Protein AF-A0A972NZD3-F1 (afdb_monomer)

Structure (mmCIF, N/CA/C/O backbone):
data_AF-A0A972NZD3-F1
#
_entry.id   AF-A0A972NZD3-F1
#
loop_
_atom_site.group_PDB
_atom_site.id
_atom_site.type_symbol
_atom_site.label_atom_id
_atom_site.label_alt_id
_atom_site.label_comp_id
_atom_site.label_asym_id
_atom_site.label_entity_id
_atom_site.label_seq_id
_atom_site.pdbx_PDB_ins_code
_atom_site.Cartn_x
_atom_site.Cartn_y
_atom_site.Cartn_z
_atom_site.occupancy
_atom_site.B_iso_or_equiv
_atom_site.auth_seq_id
_atom_site.auth_comp_id
_atom_site.auth_asym_id
_atom_site.auth_atom_id
_atom_site.pdbx_PDB_model_num
ATOM 1 N N . MET A 1 1 ? 12.465 -4.661 4.656 1.00 93.00 1 MET A N 1
ATOM 2 C CA . MET A 1 1 ? 11.122 -4.348 5.184 1.00 93.00 1 MET A CA 1
ATOM 3 C C . MET A 1 1 ? 11.305 -3.654 6.515 1.00 93.00 1 MET A C 1
ATOM 5 O O . MET A 1 1 ? 12.222 -4.024 7.238 1.00 93.00 1 MET A O 1
ATOM 9 N N . TRP A 1 2 ? 10.501 -2.634 6.793 1.00 97.81 2 TRP A N 1
ATOM 10 C CA . TRP A 1 2 ? 10.535 -1.872 8.036 1.00 97.81 2 TRP A CA 1
ATOM 11 C C . TRP A 1 2 ? 9.146 -1.901 8.651 1.00 97.81 2 TRP A C 1
ATOM 13 O O . TRP A 1 2 ? 8.172 -1.587 7.967 1.00 97.81 2 TRP A O 1
ATOM 23 N N . VAL A 1 3 ? 9.095 -2.257 9.926 1.00 97.81 3 VAL A N 1
ATOM 24 C CA . VAL A 1 3 ? 7.877 -2.387 10.721 1.00 97.81 3 VAL A CA 1
ATOM 25 C C . VAL A 1 3 ? 8.036 -1.490 11.942 1.00 97.81 3 VAL A C 1
ATOM 27 O O . VAL A 1 3 ? 9.115 -1.451 12.538 1.00 97.81 3 VAL A O 1
ATOM 30 N N . ASP A 1 4 ? 6.992 -0.745 12.285 1.00 97.56 4 ASP A N 1
ATOM 31 C CA . ASP A 1 4 ? 6.966 0.052 13.504 1.00 97.56 4 ASP A CA 1
ATOM 32 C C . ASP A 1 4 ? 6.907 -0.859 14.739 1.00 97.56 4 ASP A C 1
ATOM 34 O O . ASP A 1 4 ? 6.088 -1.770 14.820 1.00 97.56 4 ASP A O 1
ATOM 38 N N . ALA A 1 5 ? 7.780 -0.621 15.717 1.00 97.88 5 ALA A N 1
ATOM 39 C CA . ALA A 1 5 ? 7.956 -1.535 16.847 1.00 97.88 5 ALA A CA 1
ATOM 40 C C . ALA A 1 5 ? 6.817 -1.484 17.882 1.00 97.88 5 ALA A C 1
ATOM 42 O O . ALA A 1 5 ? 6.729 -2.381 18.718 1.00 97.88 5 ALA A O 1
ATOM 43 N N . GLN A 1 6 ? 5.984 -0.439 17.869 1.00 97.31 6 GLN A N 1
ATOM 44 C CA . GLN A 1 6 ? 4.889 -0.274 18.831 1.00 97.31 6 GLN A CA 1
ATOM 45 C C . GLN A 1 6 ? 3.565 -0.779 18.259 1.00 97.31 6 GLN A C 1
ATOM 47 O O . GLN A 1 6 ? 2.819 -1.481 18.936 1.00 97.31 6 GLN A O 1
ATOM 52 N N . SER A 1 7 ? 3.282 -0.416 17.011 1.00 95.94 7 SER A N 1
ATOM 53 C CA . SER A 1 7 ? 2.028 -0.724 16.320 1.00 95.94 7 SER A CA 1
ATOM 54 C C . SER A 1 7 ? 2.095 -1.981 15.456 1.00 95.94 7 SER A C 1
ATOM 56 O O . SER A 1 7 ? 1.054 -2.488 15.050 1.00 95.94 7 SER A O 1
ATOM 58 N N . PHE A 1 8 ? 3.301 -2.487 15.173 1.00 96.00 8 PHE A N 1
ATOM 59 C CA . PHE A 1 8 ? 3.552 -3.594 14.247 1.00 96.00 8 PHE A CA 1
ATOM 60 C C . PHE A 1 8 ? 3.071 -3.330 12.810 1.00 96.00 8 PHE A C 1
ATOM 62 O O . PHE A 1 8 ? 2.886 -4.267 12.036 1.00 96.00 8 PHE A O 1
ATOM 69 N N . LEU A 1 9 ? 2.890 -2.060 12.434 1.00 97.69 9 LEU A N 1
ATOM 70 C CA . LEU A 1 9 ? 2.479 -1.665 11.089 1.00 97.69 9 LEU A CA 1
ATOM 71 C C . LEU A 1 9 ? 3.679 -1.550 10.150 1.00 97.69 9 LEU A C 1
ATOM 73 O O . LEU A 1 9 ? 4.750 -1.069 10.528 1.00 97.69 9 LEU A O 1
ATOM 77 N N . ASP A 1 10 ? 3.481 -1.944 8.897 1.00 96.94 10 ASP A N 1
ATOM 78 C CA . ASP A 1 10 ? 4.473 -1.767 7.844 1.00 96.94 10 ASP A CA 1
ATOM 79 C C . ASP A 1 10 ? 4.694 -0.279 7.572 1.00 96.94 10 ASP A C 1
ATOM 81 O O . ASP A 1 10 ? 3.776 0.457 7.250 1.00 96.94 10 ASP A O 1
ATOM 85 N N . VAL A 1 11 ? 5.931 0.194 7.639 1.00 97.62 11 VAL A N 1
ATOM 86 C CA . VAL A 1 11 ? 6.228 1.612 7.357 1.00 97.62 11 VAL A CA 1
ATOM 87 C C . VAL A 1 11 ? 6.852 1.761 5.979 1.00 97.62 11 VAL A C 1
ATOM 89 O O . VAL A 1 11 ? 6.651 2.753 5.273 1.00 97.62 11 VAL A O 1
ATOM 92 N N . LYS A 1 12 ? 7.641 0.762 5.579 1.00 97.12 12 LYS A N 1
ATOM 93 C CA . LYS A 1 12 ? 8.396 0.794 4.334 1.00 97.12 12 LYS A CA 1
ATOM 94 C C . LYS A 1 12 ? 8.734 -0.609 3.870 1.00 97.12 12 LYS A C 1
ATOM 96 O O . LYS A 1 12 ? 9.008 -1.506 4.670 1.00 97.12 12 LYS A O 1
ATOM 101 N N . TYR A 1 13 ? 8.880 -0.773 2.569 1.00 96.94 13 TYR A N 1
ATOM 102 C CA . TYR A 1 13 ? 9.664 -1.863 2.018 1.00 96.94 13 TYR A CA 1
ATOM 103 C C . TYR A 1 13 ? 10.441 -1.390 0.796 1.00 96.94 13 TYR A C 1
ATOM 105 O O . TYR A 1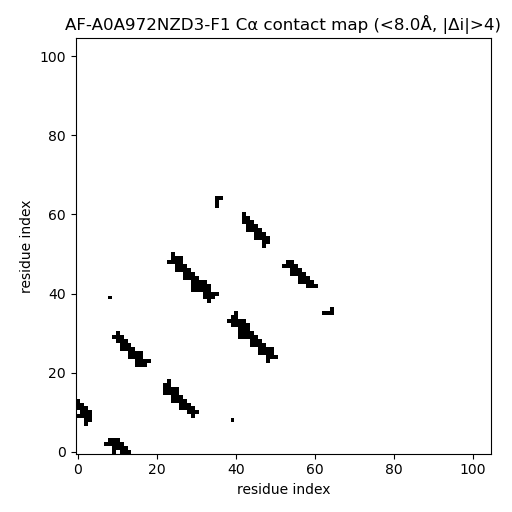 13 ? 10.049 -0.453 0.106 1.00 96.94 13 TYR A O 1
ATOM 113 N N . ASP A 1 14 ? 11.559 -2.056 0.551 1.00 96.31 14 ASP A N 1
ATOM 114 C CA . ASP A 1 14 ? 12.405 -1.804 -0.600 1.00 96.31 14 ASP A CA 1
ATOM 115 C C . ASP A 1 14 ? 12.395 -3.091 -1.423 1.00 96.31 14 ASP A C 1
ATOM 117 O O . ASP A 1 14 ? 12.424 -4.192 -0.865 1.00 96.31 14 ASP A O 1
ATOM 121 N N . ARG A 1 15 ? 12.323 -2.951 -2.743 1.00 94.44 15 ARG A N 1
ATOM 122 C CA . ARG A 1 15 ? 12.417 -4.060 -3.691 1.00 94.44 15 ARG A CA 1
ATOM 123 C C . ARG A 1 15 ? 13.373 -3.705 -4.814 1.00 94.44 15 ARG A C 1
ATOM 125 O O . ARG A 1 15 ? 13.454 -2.548 -5.225 1.00 94.44 15 ARG A O 1
ATOM 132 N N . GLU A 1 16 ? 14.051 -4.703 -5.354 1.00 95.00 16 GLU A N 1
ATOM 133 C CA . GLU A 1 16 ? 14.805 -4.530 -6.589 1.00 95.00 16 GLU A CA 1
ATOM 134 C C . GLU A 1 16 ? 13.871 -4.649 -7.796 1.00 95.00 16 GLU A C 1
ATOM 136 O O . GLU A 1 16 ? 12.984 -5.501 -7.847 1.00 95.00 16 GLU A O 1
ATOM 141 N N . ALA A 1 17 ? 14.064 -3.776 -8.778 1.00 92.50 17 ALA A N 1
ATOM 142 C CA . ALA A 1 17 ? 13.362 -3.806 -10.050 1.00 92.50 17 ALA A CA 1
ATOM 143 C C . ALA A 1 17 ? 14.355 -3.608 -11.197 1.00 92.50 17 ALA A C 1
ATOM 145 O O . ALA A 1 17 ? 15.445 -3.063 -11.017 1.00 92.50 17 ALA A O 1
ATOM 146 N N . ARG A 1 18 ? 13.977 -4.027 -12.407 1.00 92.38 18 ARG A N 1
ATOM 147 C CA . ARG A 1 18 ? 14.767 -3.732 -13.607 1.00 92.38 18 ARG A CA 1
ATOM 148 C C . ARG A 1 18 ? 14.452 -2.319 -14.080 1.00 92.38 18 ARG A C 1
ATOM 150 O O . ARG A 1 18 ? 13.334 -2.047 -14.506 1.00 92.38 18 ARG A O 1
ATOM 157 N N . GLY A 1 19 ? 15.438 -1.434 -14.003 1.00 89.44 19 GLY A N 1
ATOM 158 C CA . GLY A 1 19 ? 15.390 -0.117 -14.620 1.00 89.44 19 GLY A CA 1
ATOM 159 C C . GLY A 1 19 ? 16.028 -0.116 -16.017 1.00 89.44 19 GLY A C 1
ATOM 160 O O . GLY A 1 19 ? 16.698 -1.078 -16.400 1.00 89.44 19 GLY A O 1
ATOM 161 N N . PRO A 1 20 ? 15.899 0.988 -16.776 1.00 87.44 20 PRO A N 1
ATOM 162 C CA . PRO A 1 20 ? 16.471 1.103 -18.123 1.00 87.44 20 PRO A CA 1
ATOM 163 C C . PRO A 1 20 ? 18.002 0.980 -18.187 1.00 87.44 20 PRO A C 1
ATOM 165 O O . PRO A 1 20 ? 18.545 0.670 -19.240 1.00 87.44 20 PRO A O 1
ATOM 168 N N . ARG A 1 21 ? 18.707 1.253 -17.079 1.00 89.75 21 ARG A N 1
ATOM 169 C CA . ARG A 1 21 ? 20.182 1.235 -16.992 1.00 89.75 21 ARG A CA 1
ATOM 170 C C . ARG A 1 21 ? 20.723 0.136 -16.070 1.00 89.75 21 ARG A C 1
ATOM 172 O O . ARG A 1 21 ? 21.878 0.204 -15.667 1.00 89.75 21 ARG A O 1
ATOM 179 N N . GLY A 1 22 ? 19.893 -0.843 -15.709 1.00 92.31 22 GLY A N 1
ATOM 180 C CA . GLY A 1 22 ? 20.244 -1.905 -14.766 1.00 92.31 22 GLY A CA 1
ATOM 181 C C . GLY A 1 22 ? 19.313 -1.969 -13.552 1.00 92.31 22 GLY A C 1
ATOM 182 O O . GLY A 1 22 ? 18.267 -1.311 -13.541 1.00 92.31 22 GLY A O 1
ATOM 183 N N . PRO A 1 23 ? 19.653 -2.793 -12.548 1.00 93.75 23 PRO A N 1
ATOM 184 C CA . PRO A 1 23 ? 18.872 -2.927 -11.325 1.00 93.75 23 PRO A CA 1
ATOM 185 C C . PRO A 1 23 ? 18.716 -1.587 -10.603 1.00 93.75 23 PRO A C 1
ATOM 187 O O . PRO A 1 23 ? 19.663 -0.809 -10.494 1.00 93.75 23 PRO A O 1
ATOM 190 N N . VAL A 1 24 ? 17.513 -1.320 -10.105 1.00 94.50 24 VAL A N 1
ATOM 191 C CA . VAL A 1 24 ? 17.198 -0.146 -9.288 1.00 94.50 24 VAL A CA 1
ATOM 192 C C . VAL A 1 24 ? 16.452 -0.573 -8.034 1.00 94.50 24 VAL A C 1
ATOM 194 O O . VAL A 1 24 ? 15.640 -1.497 -8.068 1.00 94.50 24 VAL A O 1
ATOM 197 N N . THR A 1 25 ? 16.684 0.132 -6.932 1.00 95.00 25 THR A N 1
ATOM 198 C CA . THR A 1 25 ? 15.905 -0.046 -5.705 1.00 95.00 25 THR A CA 1
ATOM 199 C C . THR A 1 25 ? 14.661 0.830 -5.763 1.00 95.00 25 THR A C 1
ATOM 201 O O . THR A 1 25 ? 14.747 2.061 -5.797 1.00 95.00 25 THR A O 1
ATOM 204 N N . VAL A 1 26 ? 13.496 0.193 -5.767 1.00 95.00 26 VAL A N 1
ATOM 205 C CA . VAL A 1 26 ? 12.203 0.847 -5.586 1.00 95.00 26 VAL A CA 1
ATOM 206 C C . VAL A 1 26 ? 11.867 0.810 -4.106 1.00 95.00 26 VAL A C 1
ATOM 208 O O . VAL A 1 26 ? 11.800 -0.258 -3.505 1.00 95.00 26 VAL A O 1
ATOM 211 N N . GLN A 1 27 ? 11.657 1.984 -3.534 1.00 96.12 27 GLN A N 1
ATOM 212 C CA . GLN A 1 27 ? 11.195 2.162 -2.171 1.00 96.12 27 GLN A CA 1
ATOM 213 C C . GLN A 1 27 ? 9.694 2.411 -2.187 1.00 96.12 27 GLN A C 1
ATOM 215 O O . GLN A 1 27 ? 9.204 3.188 -3.006 1.00 96.12 27 GLN A O 1
ATOM 220 N N . VAL A 1 28 ? 8.985 1.772 -1.267 1.00 96.81 28 VAL A N 1
ATOM 221 C CA . VAL A 1 28 ? 7.559 1.978 -1.041 1.00 96.81 28 VAL A CA 1
ATOM 222 C C . VAL A 1 28 ? 7.337 2.310 0.423 1.00 96.81 28 VAL A C 1
ATOM 224 O O . VAL A 1 28 ? 7.864 1.620 1.294 1.00 96.81 28 VAL A O 1
ATOM 227 N N . LYS A 1 29 ? 6.585 3.373 0.688 1.00 97.19 29 LYS A N 1
ATOM 228 C CA . LYS A 1 29 ? 6.231 3.857 2.020 1.00 97.19 29 LYS A CA 1
ATOM 229 C C . LYS A 1 29 ? 4.725 3.790 2.201 1.00 97.19 29 LYS A C 1
ATOM 231 O O . LYS A 1 29 ? 3.981 4.112 1.274 1.00 97.19 29 LYS A O 1
ATOM 236 N N . TYR A 1 30 ? 4.310 3.428 3.404 1.00 98.12 30 TYR A N 1
ATOM 237 C CA . TYR A 1 30 ? 2.913 3.390 3.808 1.00 98.12 30 TYR A CA 1
ATOM 238 C C . TYR A 1 30 ? 2.658 4.473 4.852 1.00 98.12 30 TYR A C 1
ATOM 240 O O . TYR A 1 30 ? 3.470 4.681 5.756 1.00 98.12 30 TYR A O 1
ATOM 248 N N . SER A 1 31 ? 1.554 5.196 4.710 1.00 97.56 31 SER A N 1
ATOM 249 C CA . SER A 1 31 ? 1.163 6.263 5.630 1.00 97.56 31 SER A CA 1
ATOM 250 C C . SER A 1 31 ? -0.355 6.456 5.642 1.00 97.56 31 SER A C 1
ATOM 252 O O . SER A 1 31 ? -1.083 5.812 4.883 1.00 97.56 31 SER A O 1
ATOM 254 N N . ASP A 1 32 ? -0.833 7.335 6.530 1.00 97.56 32 ASP A N 1
ATOM 255 C CA . ASP A 1 32 ? -2.265 7.589 6.751 1.00 97.56 32 ASP A CA 1
ATOM 256 C C . ASP A 1 32 ? -3.027 6.301 7.111 1.00 97.56 32 ASP A C 1
ATOM 258 O O . ASP A 1 32 ? -4.001 5.927 6.463 1.00 97.56 32 ASP A O 1
ATOM 262 N N . TYR A 1 33 ? -2.526 5.569 8.110 1.00 98.06 33 TYR A N 1
ATOM 263 C CA . TYR A 1 33 ? -3.195 4.372 8.613 1.00 98.06 33 TYR A CA 1
ATOM 264 C C . TYR A 1 33 ? -4.522 4.732 9.278 1.00 98.06 33 TYR A C 1
ATOM 266 O O . TYR A 1 33 ? -4.579 5.638 10.112 1.00 98.06 33 TYR A O 1
ATOM 274 N N . LYS A 1 34 ? -5.583 4.011 8.910 1.00 97.38 34 LYS A N 1
ATOM 275 C CA . LYS A 1 34 ? -6.923 4.169 9.480 1.00 97.38 34 LYS A CA 1
ATOM 276 C C . LYS A 1 34 ? -7.469 2.826 9.916 1.00 97.38 34 LYS A C 1
ATOM 278 O O . LYS A 1 34 ? -7.239 1.815 9.253 1.00 97.38 34 LYS A O 1
ATOM 283 N N . ASP A 1 35 ? -8.229 2.856 11.003 1.00 97.19 35 ASP A N 1
ATOM 284 C CA . ASP A 1 35 ? -9.027 1.718 11.430 1.00 97.19 35 ASP A CA 1
ATOM 285 C C . ASP A 1 35 ? -10.225 1.548 10.490 1.00 97.19 35 ASP A C 1
ATOM 287 O O . ASP A 1 35 ? -11.022 2.470 10.298 1.00 97.19 35 ASP A O 1
ATOM 291 N N . VAL A 1 36 ? -10.327 0.372 9.883 1.00 97.06 36 VAL A N 1
ATOM 292 C CA . VAL A 1 36 ? -11.469 -0.052 9.081 1.00 97.06 36 VAL A CA 1
ATOM 293 C C . VAL A 1 36 ? -11.918 -1.389 9.650 1.00 97.06 36 VAL A C 1
ATOM 295 O O . VAL A 1 36 ? -11.235 -2.392 9.477 1.00 97.06 36 VAL A O 1
ATOM 298 N N . GLU A 1 37 ? -13.033 -1.381 10.381 1.00 95.44 37 GLU A N 1
ATOM 299 C CA . GLU A 1 37 ? -13.606 -2.554 11.066 1.00 95.44 37 GLU A CA 1
ATOM 300 C C . GLU A 1 37 ? -12.566 -3.346 11.892 1.00 95.44 37 GLU A C 1
ATOM 302 O O . GLU A 1 37 ? -12.551 -4.576 11.889 1.00 95.44 37 GLU A O 1
ATOM 307 N N . GLY A 1 38 ? -11.672 -2.641 12.599 1.00 94.44 38 GLY A N 1
ATOM 308 C CA . GLY A 1 38 ? -10.630 -3.247 13.434 1.00 94.44 38 GLY A CA 1
ATOM 309 C C . GLY A 1 38 ? -9.335 -3.623 12.705 1.00 94.44 38 GLY A C 1
ATOM 310 O O . GLY A 1 38 ? -8.416 -4.143 13.341 1.00 94.44 38 GLY A O 1
ATOM 311 N N . LEU A 1 39 ? -9.228 -3.365 11.396 1.00 96.12 39 LEU A N 1
ATOM 312 C CA . LEU A 1 39 ? -7.990 -3.520 10.633 1.00 96.12 39 LEU A CA 1
ATOM 313 C C . LEU A 1 39 ? -7.343 -2.159 10.364 1.00 96.1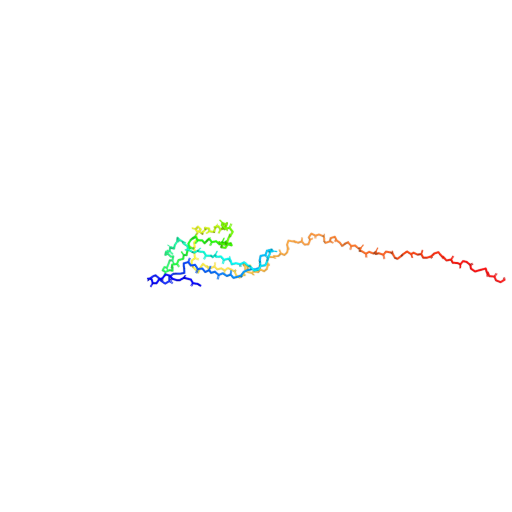2 39 LEU A C 1
ATOM 315 O O . LEU A 1 39 ? -7.971 -1.249 9.829 1.00 96.12 39 LEU A O 1
ATOM 319 N N . GLN A 1 40 ? -6.055 -2.040 10.679 1.00 97.44 40 GLN A N 1
ATOM 320 C CA . GLN A 1 40 ? -5.254 -0.860 10.359 1.00 97.44 40 G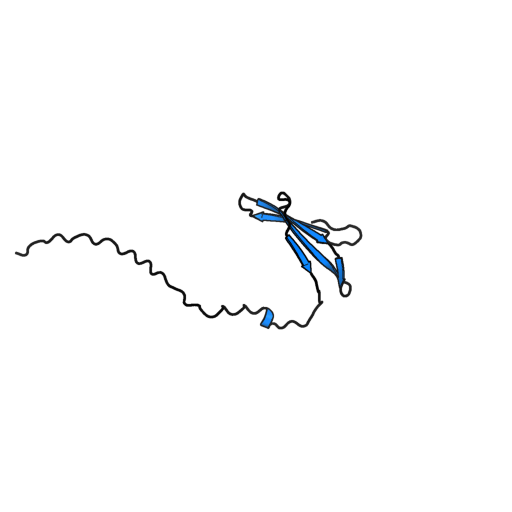LN A CA 1
ATOM 321 C C . GLN A 1 40 ? -4.800 -0.914 8.896 1.00 97.44 40 GLN A C 1
ATOM 323 O O . GLN A 1 40 ? -3.960 -1.737 8.528 1.00 97.44 40 GLN A O 1
ATOM 328 N N . ILE A 1 41 ? -5.346 -0.033 8.058 1.00 97.69 41 ILE A N 1
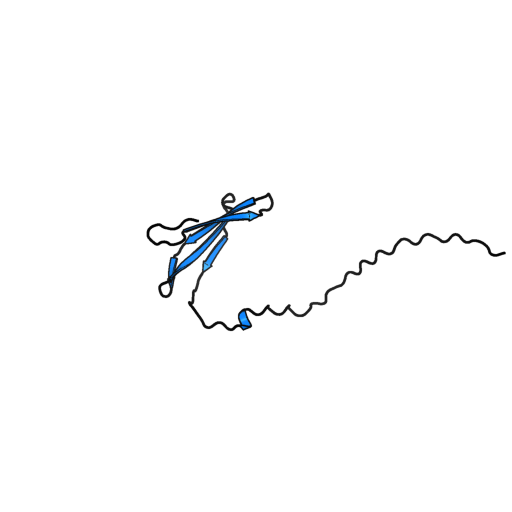ATOM 329 C CA . ILE A 1 41 ? -5.111 -0.019 6.607 1.00 97.69 41 ILE A CA 1
ATOM 330 C C . ILE A 1 41 ? -4.451 1.304 6.208 1.00 97.69 41 ILE A C 1
ATOM 332 O O . ILE A 1 41 ? -4.958 2.356 6.598 1.00 97.69 41 ILE A O 1
ATOM 336 N N . PRO A 1 42 ? -3.357 1.300 5.422 1.00 98.06 42 PRO A N 1
ATOM 337 C CA . PRO A 1 42 ? -2.752 2.534 4.933 1.00 98.06 42 PRO A CA 1
ATOM 338 C C . PRO A 1 42 ? -3.617 3.157 3.836 1.00 98.06 42 PRO A C 1
ATOM 340 O O . PRO A 1 42 ? -3.929 2.498 2.847 1.00 98.06 42 PRO A O 1
ATOM 343 N N . PHE A 1 43 ? -3.974 4.435 3.972 1.00 98.38 43 PHE A N 1
ATOM 344 C CA . PHE A 1 43 ? -4.720 5.176 2.945 1.00 98.38 43 PHE A CA 1
ATOM 345 C C . PHE A 1 43 ? -3.804 5.926 1.974 1.00 98.38 43 PHE A C 1
ATOM 347 O O . PHE A 1 43 ? -4.264 6.433 0.950 1.00 98.38 43 PHE A O 1
ATOM 354 N N . THR A 1 44 ? -2.505 5.987 2.261 1.00 98.19 44 THR A N 1
ATOM 355 C CA . THR A 1 44 ? -1.500 6.553 1.365 1.00 98.19 44 THR A CA 1
ATOM 356 C C . THR A 1 44 ? -0.365 5.561 1.141 1.00 98.19 44 THR A C 1
ATOM 358 O O . THR A 1 44 ? 0.233 5.045 2.085 1.00 98.19 44 THR A O 1
ATOM 361 N N . ILE A 1 45 ? -0.044 5.324 -0.131 1.00 98.06 45 ILE A N 1
ATOM 362 C CA . ILE A 1 45 ? 1.094 4.506 -0.550 1.00 98.06 45 ILE A CA 1
ATOM 363 C C . ILE A 1 45 ? 1.946 5.339 -1.499 1.00 98.06 45 ILE A C 1
ATOM 365 O O . ILE A 1 45 ? 1.483 5.752 -2.559 1.00 98.06 45 ILE A O 1
ATOM 369 N N . GLU A 1 46 ? 3.199 5.580 -1.137 1.00 97.12 46 GLU A N 1
ATOM 370 C CA . GLU A 1 46 ? 4.153 6.284 -1.993 1.00 97.12 46 GLU A CA 1
ATOM 371 C C . GLU A 1 46 ? 5.208 5.306 -2.487 1.00 97.12 46 GLU A C 1
ATOM 373 O O . GLU A 1 46 ? 5.840 4.628 -1.683 1.00 97.12 46 GLU A O 1
ATOM 378 N N . SER A 1 47 ? 5.424 5.229 -3.797 1.00 96.06 47 SER A N 1
ATOM 379 C CA . SER A 1 47 ? 6.403 4.320 -4.394 1.00 96.06 47 SER A CA 1
ATOM 380 C C . SER A 1 47 ? 7.291 5.037 -5.398 1.00 96.06 47 SER A C 1
ATOM 382 O O . SER A 1 47 ? 6.821 5.865 -6.164 1.00 96.06 47 SER A O 1
ATOM 384 N N . GLY A 1 48 ? 8.587 4.744 -5.412 1.00 94.19 48 GLY A N 1
ATOM 385 C CA . GLY A 1 48 ? 9.505 5.401 -6.338 1.00 94.19 48 GLY A CA 1
ATOM 386 C C . GLY A 1 48 ? 10.903 4.812 -6.303 1.00 94.19 48 GLY A C 1
ATOM 387 O O . GLY A 1 48 ? 11.267 4.075 -5.387 1.00 94.19 48 GLY A O 1
ATOM 388 N N . VAL A 1 49 ? 11.710 5.133 -7.314 1.00 93.25 49 VAL A N 1
ATOM 389 C CA . VAL A 1 49 ? 13.128 4.755 -7.314 1.00 93.25 49 VAL A CA 1
ATOM 390 C C . VAL A 1 49 ? 13.834 5.579 -6.242 1.00 93.25 49 VAL A C 1
ATOM 392 O O . VAL A 1 49 ? 13.878 6.804 -6.338 1.00 93.25 49 VAL A O 1
ATOM 395 N N . ALA A 1 50 ? 14.415 4.910 -5.244 1.00 85.38 50 ALA A N 1
ATOM 396 C CA . ALA A 1 50 ? 14.968 5.555 -4.052 1.00 85.38 50 ALA A CA 1
ATOM 397 C C . ALA A 1 50 ? 16.005 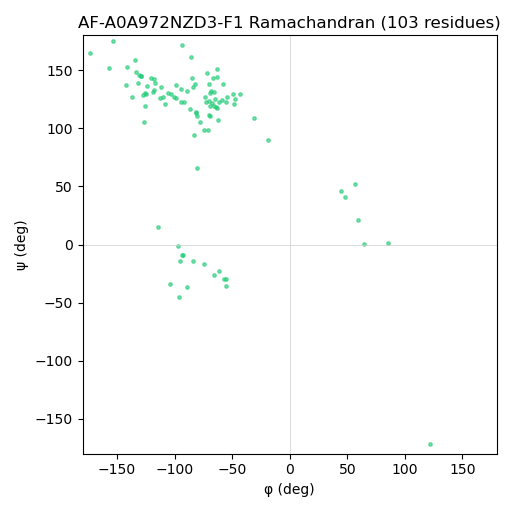6.647 -4.386 1.00 85.38 50 ALA A C 1
ATOM 399 O O . ALA A 1 50 ? 16.041 7.689 -3.740 1.00 85.38 50 ALA A O 1
ATOM 400 N N . ALA A 1 51 ? 16.807 6.432 -5.434 1.00 81.62 51 ALA A N 1
ATOM 401 C CA . ALA A 1 51 ? 17.838 7.367 -5.887 1.00 81.62 51 ALA A CA 1
ATOM 402 C C . ALA A 1 51 ? 17.326 8.493 -6.811 1.00 81.62 51 ALA A C 1
ATOM 404 O O . ALA A 1 51 ? 18.056 9.444 -7.069 1.00 81.62 51 ALA A O 1
ATOM 405 N N . ALA A 1 52 ? 16.108 8.388 -7.356 1.00 81.31 52 ALA A N 1
ATOM 406 C CA . ALA A 1 52 ? 15.625 9.288 -8.408 1.00 81.31 52 ALA A CA 1
ATOM 407 C C . ALA A 1 52 ? 14.835 10.499 -7.884 1.00 81.31 52 ALA A C 1
ATOM 409 O O . ALA A 1 52 ? 14.479 11.371 -8.676 1.00 81.31 52 ALA A O 1
ATOM 410 N N . GLY A 1 53 ? 14.508 10.539 -6.586 1.00 76.06 53 GLY A N 1
ATOM 411 C CA . GLY A 1 53 ? 13.773 11.642 -5.950 1.00 76.06 53 GLY A CA 1
ATOM 412 C C . GLY A 1 53 ? 12.330 11.846 -6.437 1.00 76.06 53 GLY A C 1
ATOM 413 O O . GLY A 1 53 ? 11.656 12.752 -5.959 1.00 76.06 53 GLY A O 1
ATOM 414 N N . LYS A 1 54 ? 11.848 11.021 -7.374 1.00 85.25 54 LYS A N 1
ATOM 415 C CA . LYS A 1 54 ? 10.468 11.009 -7.870 1.00 85.25 54 LYS A CA 1
ATOM 416 C C . LYS A 1 54 ? 9.735 9.796 -7.309 1.00 85.25 54 LYS A C 1
ATOM 418 O O . LYS A 1 54 ? 10.243 8.675 -7.408 1.00 85.25 54 LYS A O 1
ATOM 423 N N . SER A 1 55 ? 8.549 10.031 -6.761 1.00 91.62 55 SER A N 1
ATOM 424 C CA . SER A 1 55 ? 7.629 9.002 -6.288 1.00 91.62 55 SER A CA 1
ATOM 425 C C . SER A 1 55 ? 6.233 9.222 -6.859 1.00 91.62 55 SER A C 1
ATOM 427 O O . SER A 1 55 ? 5.783 10.354 -7.029 1.00 91.62 55 SER A O 1
ATOM 429 N N . ASP A 1 56 ? 5.555 8.116 -7.129 1.00 95.12 56 ASP A N 1
ATOM 430 C CA . ASP A 1 56 ? 4.131 8.062 -7.400 1.00 95.12 56 ASP A CA 1
ATOM 431 C C . ASP A 1 56 ? 3.397 7.885 -6.072 1.00 95.12 56 ASP A C 1
ATOM 433 O O . ASP A 1 56 ? 3.761 7.030 -5.257 1.00 95.12 56 ASP A O 1
ATOM 437 N N . LYS A 1 57 ? 2.360 8.694 -5.856 1.00 96.50 57 LYS A N 1
ATOM 438 C CA . LYS A 1 57 ? 1.508 8.641 -4.668 1.00 96.50 57 LYS A CA 1
ATOM 439 C C . LYS A 1 57 ? 0.141 8.076 -5.038 1.00 96.50 57 LYS A C 1
ATOM 441 O O . LYS A 1 57 ? -0.566 8.652 -5.860 1.00 96.50 57 LYS A O 1
ATOM 446 N N . LEU A 1 58 ? -0.234 6.976 -4.396 1.00 97.62 58 LEU A N 1
ATOM 447 C CA . LEU A 1 58 ? -1.571 6.398 -4.420 1.00 97.62 58 LEU A CA 1
ATOM 448 C C . LEU A 1 58 ? -2.317 6.828 -3.155 1.00 97.62 58 LEU A C 1
ATOM 450 O O . LEU A 1 58 ? -1.838 6.599 -2.044 1.00 97.62 58 LEU A O 1
ATOM 454 N N . THR A 1 59 ? -3.496 7.418 -3.331 1.00 98.00 59 THR A N 1
ATOM 455 C CA . THR A 1 59 ? -4.418 7.749 -2.240 1.00 98.00 59 THR A CA 1
ATOM 456 C C . THR A 1 59 ? -5.668 6.894 -2.369 1.00 98.00 59 THR A C 1
ATOM 458 O O . THR A 1 59 ? -6.293 6.851 -3.426 1.00 98.00 59 THR A O 1
ATOM 461 N N . ILE A 1 60 ? -6.011 6.195 -1.293 1.00 97.81 60 ILE A N 1
ATOM 462 C CA . ILE A 1 60 ? -7.211 5.373 -1.191 1.00 97.81 60 ILE A CA 1
ATOM 463 C C . ILE A 1 60 ? -8.293 6.229 -0.541 1.00 97.81 60 ILE A C 1
ATOM 465 O O . ILE A 1 60 ? -8.102 6.751 0.551 1.00 97.81 60 ILE A O 1
ATOM 469 N N . GLU A 1 61 ? -9.428 6.391 -1.214 1.00 97.31 61 GLU A N 1
ATOM 470 C CA . GLU A 1 61 ? -10.534 7.211 -0.700 1.00 97.31 61 GLU A CA 1
ATOM 471 C C . GLU A 1 61 ? -11.508 6.398 0.154 1.00 97.31 61 GLU A C 1
ATOM 473 O O . GLU A 1 61 ? -12.029 6.883 1.157 1.00 97.31 61 GLU A O 1
ATOM 478 N N . LYS A 1 62 ? -11.748 5.143 -0.237 1.00 95.25 62 LYS A N 1
ATOM 479 C CA . LYS A 1 62 ? -12.714 4.263 0.414 1.00 95.25 62 LYS A CA 1
ATOM 480 C C . LYS A 1 62 ? -12.194 2.836 0.469 1.00 95.25 62 LYS A C 1
ATOM 482 O O . LYS A 1 62 ? -11.707 2.305 -0.526 1.00 95.25 62 LYS A O 1
ATOM 487 N N . VAL A 1 63 ? -12.392 2.211 1.624 1.00 96.81 63 VAL A N 1
ATOM 488 C CA . VAL A 1 63 ? -12.186 0.780 1.840 1.00 96.81 63 VAL A CA 1
ATOM 489 C C . VAL A 1 63 ? -13.511 0.166 2.287 1.00 96.81 63 VAL A C 1
ATOM 491 O O . VAL A 1 63 ? -14.307 0.803 2.974 1.00 96.81 63 VAL A O 1
ATOM 494 N N . SER A 1 64 ? -13.790 -1.053 1.844 1.00 94.81 64 SER A N 1
ATOM 495 C CA . SER A 1 64 ? -14.929 -1.851 2.298 1.00 94.81 64 SER A CA 1
ATOM 496 C C . SER A 1 64 ? -14.427 -3.267 2.509 1.00 94.81 64 SER A C 1
ATOM 498 O O . SER A 1 64 ? -13.774 -3.812 1.617 1.00 94.81 64 SER A O 1
ATOM 500 N N . LEU A 1 65 ? -14.669 -3.828 3.691 1.00 95.31 65 LEU A N 1
ATOM 501 C CA . LEU A 1 65 ? -14.163 -5.144 4.050 1.00 95.31 65 LEU A CA 1
ATOM 502 C C . LEU A 1 65 ? -15.206 -6.210 3.753 1.00 95.31 65 LEU A C 1
ATOM 504 O O . LEU A 1 65 ? -16.387 -6.048 4.042 1.00 95.31 65 LEU A O 1
ATOM 508 N N . ASN A 1 66 ? -14.747 -7.286 3.116 1.00 94.00 66 ASN A N 1
ATOM 509 C CA . ASN A 1 66 ? -15.571 -8.419 2.698 1.00 94.00 66 ASN A CA 1
ATOM 510 C C . ASN A 1 66 ? -16.913 -8.030 2.036 1.00 94.00 66 ASN A C 1
ATOM 512 O O . ASN A 1 66 ? -17.944 -8.616 2.380 1.00 94.00 66 ASN A O 1
ATOM 516 N N . PRO A 1 67 ? -16.949 -7.063 1.092 1.00 94.81 67 PRO A N 1
ATOM 517 C CA . PRO A 1 67 ? -18.170 -6.826 0.341 1.00 94.81 67 PRO A CA 1
ATOM 518 C C . PRO A 1 67 ? -18.500 -8.082 -0.483 1.00 94.81 67 PRO A C 1
ATOM 520 O O . PRO A 1 67 ? -17.584 -8.800 -0.893 1.00 94.81 67 PRO A O 1
ATOM 523 N N . PRO A 1 68 ? -19.780 -8.358 -0.770 1.00 94.69 68 PRO A N 1
ATOM 524 C CA . PRO A 1 68 ? -20.124 -9.398 -1.730 1.00 94.69 68 PRO A CA 1
ATOM 525 C C . PRO A 1 68 ? -19.490 -9.057 -3.086 1.00 94.69 68 PRO A C 1
ATOM 527 O O . PRO A 1 68 ? -19.698 -7.965 -3.618 1.00 94.69 68 PRO A O 1
ATOM 530 N N . LEU A 1 69 ? -18.705 -9.986 -3.628 1.00 93.75 69 LEU A N 1
ATOM 531 C CA . LEU A 1 69 ? -18.077 -9.873 -4.942 1.00 93.75 69 LEU A CA 1
ATOM 532 C C . LEU A 1 69 ? -18.611 -10.988 -5.835 1.00 93.75 69 LEU A C 1
ATOM 534 O O . LEU A 1 69 ? -18.678 -12.141 -5.420 1.00 93.75 69 LEU A O 1
ATOM 538 N N . ASP A 1 70 ? -19.004 -10.623 -7.049 1.00 94.44 70 ASP A N 1
ATOM 539 C CA . ASP A 1 70 ? -19.474 -11.569 -8.055 1.00 94.44 70 ASP A CA 1
ATOM 540 C C . ASP A 1 70 ? -18.278 -12.185 -8.799 1.00 94.44 70 ASP A C 1
ATOM 542 O O . ASP A 1 70 ? -17.364 -11.461 -9.207 1.00 94.44 70 ASP A O 1
ATOM 546 N N . ASP A 1 71 ? -18.291 -13.502 -9.019 1.00 91.81 71 ASP A N 1
ATOM 547 C CA . ASP A 1 71 ? -17.217 -14.222 -9.726 1.00 91.81 71 ASP A CA 1
ATOM 548 C C . ASP A 1 71 ? -16.977 -13.666 -11.141 1.00 91.81 71 ASP A C 1
ATOM 550 O O . ASP A 1 71 ? -15.848 -13.654 -11.644 1.00 91.81 71 ASP A O 1
ATOM 554 N N . GLY A 1 72 ? -18.029 -13.130 -11.769 1.00 91.31 72 GLY A N 1
ATOM 555 C CA . GLY A 1 72 ? -17.992 -12.442 -13.052 1.00 91.31 72 GLY A CA 1
ATOM 556 C C . GLY A 1 72 ? -17.001 -11.278 -13.096 1.00 91.31 72 GLY A C 1
ATOM 557 O O . GLY A 1 72 ? -16.411 -11.031 -14.149 1.00 91.31 72 GLY A O 1
ATOM 558 N N . MET A 1 73 ? -16.735 -10.605 -11.970 1.00 89.94 73 MET A N 1
ATOM 559 C CA . MET A 1 73 ? -15.779 -9.488 -11.892 1.00 89.94 73 MET A CA 1
ATOM 560 C C . MET A 1 73 ? -14.331 -9.911 -12.158 1.00 89.94 73 MET A C 1
ATOM 562 O O . MET A 1 73 ? -13.524 -9.102 -12.612 1.00 89.94 73 MET A O 1
ATOM 566 N N . PHE A 1 74 ? -14.004 -11.176 -11.893 1.00 92.94 74 PHE A N 1
ATOM 567 C CA . PHE A 1 74 ? -12.676 -11.746 -12.119 1.00 92.94 74 PHE A CA 1
ATOM 568 C C . PHE A 1 74 ? -12.579 -12.494 -13.449 1.00 92.94 74 PHE A C 1
ATOM 570 O O . PHE A 1 74 ? -11.509 -12.998 -13.805 1.00 92.94 74 PHE A O 1
ATOM 577 N N . THR A 1 75 ? -13.679 -12.571 -14.207 1.00 92.19 75 THR A N 1
ATOM 578 C CA . THR A 1 75 ? -13.628 -13.125 -15.556 1.00 92.19 75 THR A CA 1
ATOM 579 C C . THR A 1 75 ? -12.733 -12.256 -16.422 1.00 92.19 75 THR A C 1
ATOM 581 O O . THR A 1 75 ? -12.670 -11.032 -16.284 1.00 92.19 75 THR A O 1
ATOM 584 N N . ARG A 1 76 ? -11.992 -12.900 -17.328 1.00 88.00 76 ARG A N 1
ATOM 585 C CA . ARG A 1 76 ? -11.155 -12.174 -18.275 1.00 88.00 76 ARG A CA 1
ATOM 586 C C . ARG A 1 76 ? -12.055 -11.181 -19.014 1.00 88.00 76 ARG A C 1
ATOM 588 O O . ARG A 1 76 ? -13.012 -11.641 -19.643 1.00 88.00 76 ARG A O 1
ATOM 595 N N . PRO A 1 77 ? -11.760 -9.867 -18.981 1.00 82.94 77 PRO A N 1
ATOM 596 C CA . PRO A 1 77 ? -12.546 -8.915 -19.739 1.00 82.94 77 PRO A CA 1
ATOM 597 C C . PRO A 1 77 ? -12.552 -9.396 -21.184 1.00 82.94 77 PRO A C 1
ATOM 599 O O . PRO A 1 77 ? -11.492 -9.715 -21.742 1.00 82.94 77 PRO A O 1
ATOM 602 N N . GLY A 1 78 ? -13.752 -9.537 -21.754 1.00 77.56 78 GLY A N 1
ATOM 603 C CA . GLY A 1 78 ? -13.895 -9.933 -23.145 1.00 77.56 78 GLY A CA 1
ATOM 604 C C . GLY A 1 78 ? -12.975 -9.049 -23.975 1.00 77.56 78 GLY A C 1
ATOM 605 O O . GLY A 1 78 ? -12.968 -7.829 -23.795 1.00 77.56 78 GLY A O 1
ATOM 606 N N . SER A 1 79 ? -12.147 -9.657 -24.832 1.00 64.62 79 SER A N 1
ATOM 607 C CA . SER A 1 79 ? -11.397 -8.882 -25.818 1.00 64.62 79 SER A CA 1
ATOM 608 C C . SER A 1 79 ? -12.403 -7.933 -26.461 1.00 64.62 79 SER A C 1
ATOM 610 O O . SER A 1 79 ? -13.416 -8.446 -26.951 1.00 64.62 79 SER A O 1
ATOM 612 N N . PRO A 1 80 ? -12.184 -6.603 -26.479 1.00 60.12 80 PRO A N 1
ATOM 613 C CA . PRO A 1 80 ? -13.001 -5.744 -27.322 1.00 60.12 80 PRO A CA 1
ATOM 614 C C . PRO A 1 80 ? -13.011 -6.410 -28.695 1.00 60.12 80 PRO A C 1
ATOM 616 O O . PRO A 1 80 ? -11.941 -6.761 -29.209 1.00 60.12 80 PRO A O 1
ATOM 619 N N . GLY A 1 81 ? -14.214 -6.752 -29.167 1.00 54.12 81 GLY A N 1
ATOM 620 C CA . GLY A 1 81 ? -14.416 -7.646 -30.301 1.00 54.12 81 GLY A CA 1
ATOM 621 C C . GLY A 1 81 ? -13.444 -7.303 -31.418 1.00 54.12 81 GLY A C 1
ATOM 622 O O . GLY A 1 81 ? -13.285 -6.129 -31.745 1.00 54.12 81 GLY A O 1
ATOM 623 N N . ARG A 1 82 ? -12.748 -8.334 -31.910 1.00 52.69 82 ARG A N 1
ATOM 624 C CA . ARG A 1 82 ? -11.768 -8.340 -33.003 1.00 52.69 82 ARG A CA 1
ATOM 625 C C . ARG A 1 82 ? -11.897 -7.098 -33.897 1.00 52.69 82 ARG A C 1
ATOM 627 O O . ARG A 1 82 ? -12.615 -7.124 -34.891 1.00 52.69 82 ARG A O 1
ATOM 634 N N . ARG A 1 83 ? -11.186 -6.008 -33.577 1.00 58.84 83 ARG A N 1
ATOM 635 C CA . ARG A 1 83 ? -10.894 -5.004 -34.605 1.00 58.84 83 ARG A CA 1
ATOM 636 C C . ARG A 1 83 ? -10.040 -5.748 -35.615 1.00 58.84 83 ARG A C 1
ATOM 638 O O . ARG A 1 83 ? -9.008 -6.291 -35.227 1.00 58.84 83 ARG A O 1
ATOM 645 N N . ASN A 1 84 ? -10.551 -5.868 -36.837 1.00 60.81 84 ASN A N 1
ATOM 646 C CA . ASN A 1 84 ? -9.957 -6.597 -37.952 1.00 60.81 84 ASN A CA 1
ATOM 647 C C . ASN A 1 84 ? -8.428 -6.574 -37.874 1.00 60.81 84 ASN A C 1
ATOM 649 O O . ASN A 1 84 ? -7.804 -5.531 -38.059 1.00 60.81 84 ASN A O 1
ATOM 653 N N . SER A 1 85 ? -7.835 -7.722 -37.553 1.00 57.75 85 SER A N 1
ATOM 654 C CA . SER A 1 85 ? -6.392 -7.897 -37.600 1.00 57.75 85 SER A CA 1
ATOM 655 C C . SER A 1 85 ? -5.956 -7.689 -39.049 1.00 57.75 85 SER A C 1
ATOM 657 O O . SER A 1 85 ? -6.245 -8.533 -39.901 1.00 57.75 85 SER A O 1
ATOM 659 N N . VAL A 1 86 ? -5.307 -6.563 -39.347 1.00 59.50 86 VAL A N 1
ATOM 660 C CA . VAL A 1 86 ? -4.669 -6.348 -40.648 1.00 59.50 86 VAL A CA 1
ATOM 661 C C . VAL A 1 86 ? -3.470 -7.286 -40.698 1.00 59.50 86 VAL A C 1
ATOM 663 O O . VAL A 1 86 ? -2.522 -7.140 -39.931 1.00 59.50 86 VAL A O 1
ATOM 666 N N . SER A 1 87 ? -3.548 -8.294 -41.561 1.00 63.44 87 SER A N 1
ATOM 667 C CA . SER A 1 87 ? -2.431 -9.198 -41.820 1.00 63.44 87 SER A CA 1
ATOM 668 C C . SER A 1 87 ? -1.512 -8.493 -42.813 1.00 63.44 87 SER A C 1
ATOM 670 O O . SER A 1 87 ? -1.923 -8.244 -43.943 1.00 63.44 87 SER A O 1
ATOM 672 N N . VAL A 1 88 ? -0.295 -8.129 -42.406 1.00 55.84 88 VAL A N 1
ATOM 673 C CA . VAL A 1 88 ? 0.734 -7.700 -43.362 1.00 55.84 88 VAL A CA 1
ATOM 674 C C . VAL A 1 88 ? 1.286 -8.970 -43.995 1.00 55.84 88 VAL A C 1
ATOM 676 O O . VAL A 1 88 ? 1.998 -9.729 -43.342 1.00 55.84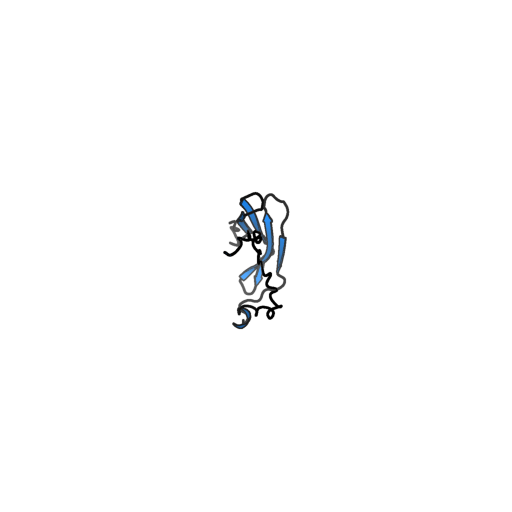 88 VAL A O 1
ATOM 679 N N . ASN A 1 89 ? 0.906 -9.230 -45.245 1.00 58.56 89 ASN A N 1
ATOM 680 C CA . ASN A 1 89 ? 1.457 -10.340 -46.006 1.00 58.56 89 ASN A CA 1
ATOM 681 C C . ASN A 1 89 ? 2.880 -9.951 -46.433 1.00 58.56 89 ASN A C 1
ATOM 683 O O . ASN A 1 89 ? 3.064 -9.175 -47.368 1.00 58.56 89 ASN A O 1
ATOM 687 N N . ALA A 1 90 ? 3.886 -10.418 -45.695 1.00 55.28 90 ALA A N 1
ATOM 688 C CA . ALA A 1 90 ? 5.287 -10.246 -46.059 1.00 55.28 90 ALA A CA 1
ATOM 689 C C . ALA A 1 90 ? 5.672 -11.296 -47.112 1.00 55.28 90 ALA A C 1
ATOM 691 O O . ALA A 1 90 ? 6.464 -12.195 -46.844 1.00 55.28 90 ALA A O 1
ATOM 692 N N . GLU A 1 91 ? 5.089 -11.203 -48.307 1.00 46.19 91 GLU A N 1
ATOM 693 C CA . GLU A 1 91 ? 5.580 -11.973 -49.446 1.00 46.19 91 GLU A CA 1
ATOM 694 C C . GLU A 1 91 ? 6.755 -11.215 -50.065 1.00 46.19 91 GLU A C 1
ATOM 696 O O . GLU A 1 91 ? 6.599 -10.293 -50.865 1.00 46.19 91 GLU A O 1
ATOM 701 N N . VAL A 1 92 ? 7.962 -11.575 -49.629 1.00 50.91 92 VAL A N 1
ATOM 702 C CA . VAL A 1 92 ? 9.189 -11.228 -50.343 1.00 50.91 92 VAL A CA 1
ATOM 703 C C . VAL A 1 92 ? 9.201 -12.079 -51.608 1.00 50.91 92 VAL A C 1
ATOM 705 O O . VAL A 1 92 ? 9.559 -13.254 -51.566 1.00 50.91 92 VAL A O 1
ATOM 708 N N . ALA A 1 93 ? 8.790 -11.497 -52.733 1.00 51.66 93 ALA A N 1
ATOM 709 C CA . ALA A 1 93 ? 9.023 -12.106 -54.034 1.00 51.66 93 ALA A CA 1
ATOM 710 C C . ALA A 1 9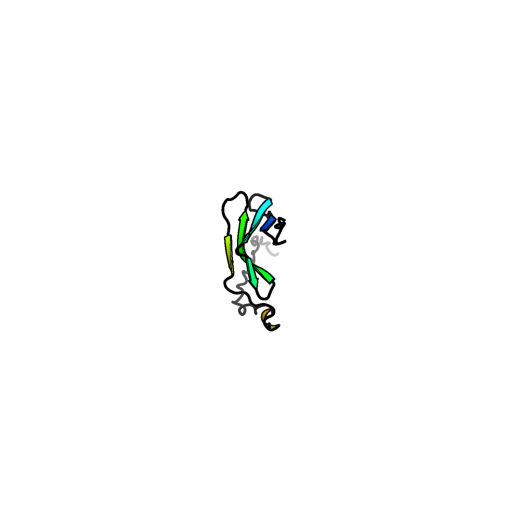3 ? 10.548 -12.227 -54.251 1.00 51.66 93 ALA A C 1
ATOM 712 O O . ALA A 1 93 ? 11.247 -11.209 -54.185 1.00 51.66 93 ALA A O 1
ATOM 713 N N . PRO A 1 94 ? 11.106 -13.428 -54.489 1.00 53.94 94 PRO A N 1
ATOM 714 C CA . PRO A 1 94 ? 12.496 -13.540 -54.909 1.00 53.94 94 PRO A CA 1
ATOM 715 C C . PRO A 1 94 ? 12.655 -12.933 -56.316 1.00 53.94 94 PRO A C 1
ATOM 717 O O . PRO A 1 94 ? 11.754 -13.079 -57.145 1.00 53.94 94 PRO A O 1
ATOM 720 N N . PRO A 1 95 ? 13.773 -12.250 -56.626 1.00 50.50 95 PRO A N 1
ATOM 721 C CA . PRO A 1 95 ? 13.991 -11.705 -57.960 1.00 50.50 95 PRO A CA 1
ATOM 722 C C . PRO A 1 95 ? 14.123 -12.844 -58.979 1.00 50.50 95 PRO A C 1
ATOM 724 O O . PRO A 1 95 ? 15.017 -13.687 -58.884 1.00 50.50 95 PRO A O 1
ATOM 727 N N . THR A 1 96 ? 13.226 -12.868 -59.962 1.00 50.84 96 THR A N 1
ATOM 728 C CA . THR A 1 96 ? 13.253 -13.805 -61.088 1.00 50.84 96 THR A CA 1
ATOM 729 C C . THR A 1 96 ? 14.507 -13.561 -61.932 1.00 50.84 96 THR A C 1
ATOM 731 O O . THR A 1 96 ? 14.682 -12.479 -62.493 1.00 50.84 96 THR A O 1
ATOM 734 N N . LEU A 1 97 ? 15.390 -14.558 -62.041 1.00 47.75 97 LEU A N 1
ATOM 735 C CA . LEU A 1 97 ? 16.513 -14.524 -62.983 1.00 47.75 97 LEU A CA 1
ATOM 736 C C . LEU A 1 97 ? 15.983 -14.656 -64.428 1.00 47.75 97 LEU A C 1
ATOM 738 O O . LEU A 1 97 ? 15.096 -15.480 -64.666 1.00 47.75 97 LEU A O 1
ATOM 742 N N . PRO A 1 98 ? 16.503 -13.890 -65.406 1.00 47.22 98 PRO A N 1
ATOM 743 C CA . PRO A 1 98 ? 16.060 -13.992 -66.793 1.00 47.22 98 PRO A CA 1
ATOM 744 C C . PRO A 1 98 ? 16.485 -15.332 -67.415 1.00 47.22 98 PRO A C 1
ATOM 746 O O . PRO A 1 98 ? 17.637 -15.755 -67.304 1.00 47.22 98 PRO A O 1
ATOM 749 N N . ALA A 1 99 ? 15.539 -16.002 -68.077 1.00 48.84 99 ALA A N 1
ATOM 750 C CA . ALA A 1 99 ? 15.742 -17.290 -68.730 1.00 48.84 99 ALA A CA 1
ATOM 751 C C . ALA A 1 99 ? 16.634 -17.161 -69.980 1.00 48.84 99 ALA A C 1
ATOM 753 O O . ALA A 1 99 ? 16.316 -16.427 -70.914 1.00 48.84 99 ALA A O 1
ATOM 754 N N . LEU A 1 100 ? 17.731 -17.921 -70.014 1.00 45.88 100 LEU A N 1
ATOM 755 C CA . LEU A 1 100 ? 18.540 -18.155 -71.211 1.00 45.88 100 LEU A CA 1
ATOM 756 C C . LEU A 1 100 ? 17.748 -19.029 -72.197 1.00 45.88 100 LEU A C 1
ATOM 758 O O . LEU A 1 100 ? 17.521 -20.214 -71.953 1.00 45.88 100 LEU A O 1
ATOM 762 N N . THR A 1 101 ? 17.331 -18.453 -73.322 1.00 48.25 101 THR A N 1
ATOM 763 C CA . THR A 1 101 ? 16.726 -19.181 -74.444 1.00 48.25 101 THR A CA 1
ATOM 764 C C . THR A 1 101 ? 17.755 -20.093 -75.114 1.00 48.25 101 THR A C 1
ATOM 766 O O . THR A 1 101 ? 18.764 -19.613 -75.630 1.00 48.25 101 THR A O 1
ATOM 769 N N . ARG A 1 102 ? 17.481 -21.403 -75.163 1.00 44.44 102 ARG A N 1
ATOM 770 C CA . ARG A 1 102 ? 18.188 -22.369 -76.020 1.00 44.44 102 ARG A CA 1
ATOM 771 C C . ARG A 1 102 ? 17.327 -22.646 -77.264 1.00 44.44 102 ARG A C 1
ATOM 773 O O . ARG A 1 102 ? 16.158 -22.986 -77.088 1.00 44.44 102 ARG A O 1
ATOM 780 N N . PRO A 1 103 ? 17.848 -22.503 -78.497 1.00 45.28 103 PRO A N 1
ATOM 781 C CA . PRO A 1 103 ? 17.071 -22.778 -79.701 1.00 45.28 103 PRO A CA 1
ATOM 782 C C . PRO A 1 103 ? 16.847 -24.290 -79.868 1.00 45.28 103 PRO A C 1
ATOM 784 O O . PRO A 1 103 ? 17.672 -25.104 -79.445 1.00 45.28 103 PRO A O 1
ATOM 787 N N . SER A 1 104 ? 15.694 -24.640 -80.437 1.00 49.97 104 SER A N 1
ATOM 788 C CA . SER A 1 104 ? 15.259 -26.014 -80.753 1.00 49.97 104 SER A CA 1
ATOM 789 C C . SER A 1 104 ? 15.806 -26.456 -82.131 1.00 49.97 104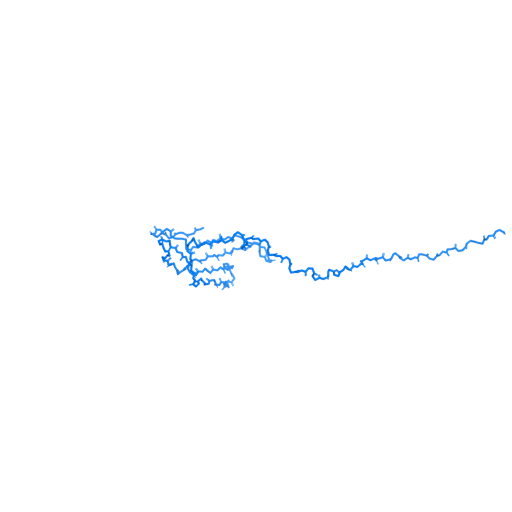 SER A C 1
ATOM 791 O O . SER A 1 104 ? 16.261 -25.580 -82.867 1.00 49.97 104 SER A O 1
ATOM 793 N N . PRO A 1 105 ? 15.842 -27.773 -82.435 1.00 58.03 105 PRO A N 1
ATOM 794 C CA . PRO A 1 105 ? 16.749 -28.379 -83.418 1.00 58.03 105 PRO A CA 1
ATOM 795 C C . PRO A 1 105 ? 16.380 -28.141 -84.884 1.00 58.03 105 PRO A C 1
ATOM 797 O O . PRO A 1 105 ? 15.188 -27.887 -85.169 1.00 58.03 105 PRO A O 1
#

Sequence (105 aa):
MWVDAQSFLDVKYDREARGPRGPVTVQVKYSDYKDVEGLQIPFTIESGVAAAGKSDKLTIEKVSLNPPLDDGMFTRPGSPGRRNSVSVNAEVAPPTLPALTRPSP

pLDDT: mean 83.62, std 18.49, range [44.44, 98.38]

Mean predicted aligned error: 13.36 Å

Secondary structure (DSSP, 8-state):
-EE-TTT--EEEEEEEEEETTEEEEEEEEEEEEEEETTEEEEEEEEEEETTT--EEEEE-----SS----GGGGSPPPPP------------PPPPPPP-PPPP-

Radius of gyration: 29.48 Å; Cα contacts (8 Å, |Δi|>4): 117; chains: 1; bounding box: 40×40×102 Å

Solvent-accessible surface area (backbone atoms only — not comparable to full-atom values): 7080 Å² total; 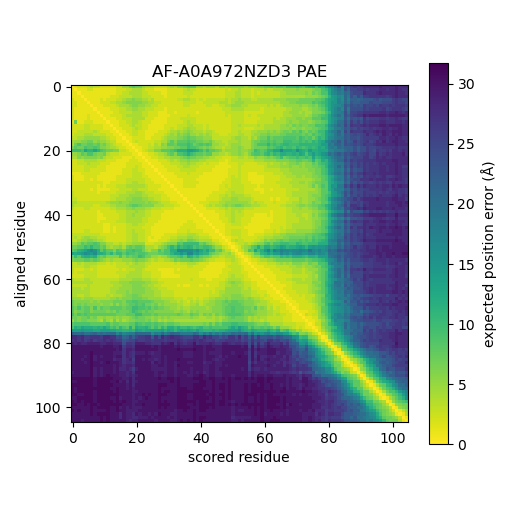per-residue (Å²): 112,41,62,41,91,87,79,69,44,69,42,35,41,68,44,82,44,85,46,99,90,45,81,38,53,34,34,34,38,46,38,68,68,40,80,54,97,87,40,82,43,63,33,29,41,38,37,27,43,66,89,68,83,52,65,53,75,48,75,60,90,78,86,76,83,88,65,94,75,64,75,72,77,75,46,78,75,73,71,77,73,81,70,78,80,80,76,81,80,84,78,79,77,76,85,81,76,85,82,83,85,77,86,80,136

Nearest PDB structures (foldseek):
  3buu-assembly2_B  TM=5.583E-01  e=2.397E-01  Nitrosomonas europaea ATCC 19718
  8d1t-assembly1_A  TM=6.049E-01  e=2.909E+00  Homo sapiens
  8d0a-assembly1_A  TM=5.837E-01  e=2.909E+00  Homo sapiens
  2pma-assembly1_A  TM=3.473E-01  e=1.536E+00  Legionella pneumophila subsp. pneumophila str. Philadelphia 1
  9gvj-assembly1_B  TM=4.371E-01  e=3.888E+00  Homo sapiens

Organism: NCBI:txid2675747

Foldseek 3Di:
DDADPPPRHDAKDWDWDQDPVGIFIKIKGFDDFDDDVNDTDGQWIWIDGPPPPDIDIHGHDDDDPPDDDDPVVVPDPPDPPDPDDPDPPPPPDDDDDDDDDDDDD